Protein AF-A0A957E9P9-F1 (afdb_monomer_lite)
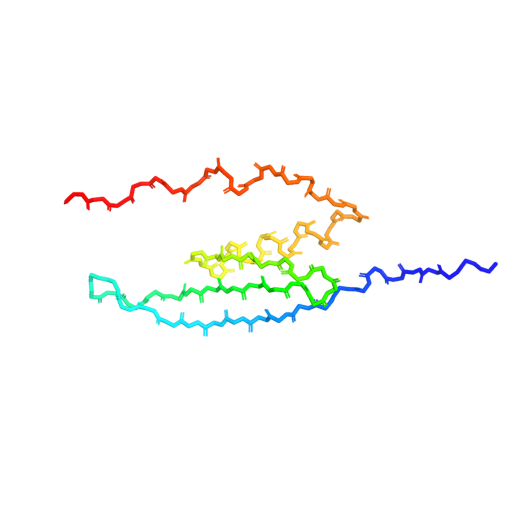
Radius of gyration: 15.57 Å; chains: 1; bounding box: 41×28×45 Å

Structure (mmCIF, N/CA/C/O backbone):
data_AF-A0A957E9P9-F1
#
_entry.id   AF-A0A957E9P9-F1
#
loop_
_atom_site.group_PDB
_atom_site.id
_atom_site.type_symbol
_atom_site.label_atom_id
_atom_site.label_alt_id
_atom_site.label_comp_id
_atom_site.label_asym_id
_atom_site.label_entity_id
_atom_site.label_seq_id
_atom_site.pdbx_PDB_ins_code
_atom_site.Cartn_x
_atom_site.Cartn_y
_atom_site.Cartn_z
_atom_site.occupancy
_atom_site.B_iso_or_equiv
_atom_site.auth_seq_id
_atom_site.auth_comp_id
_atom_site.auth_asym_id
_atom_site.auth_atom_id
_atom_site.pdbx_PDB_model_num
ATOM 1 N N . MET A 1 1 ? 20.939 -9.087 -28.101 1.00 37.12 1 MET A N 1
ATOM 2 C CA . MET A 1 1 ? 20.947 -9.478 -26.679 1.00 37.12 1 MET A CA 1
ATOM 3 C C . MET A 1 1 ? 20.113 -8.430 -25.965 1.00 37.12 1 MET A C 1
ATOM 5 O O . MET A 1 1 ? 20.626 -7.366 -25.652 1.00 37.12 1 MET A O 1
ATOM 9 N N . ALA A 1 2 ? 18.794 -8.632 -25.922 1.00 45.31 2 ALA A N 1
ATOM 10 C CA . ALA A 1 2 ? 17.904 -7.693 -25.254 1.00 45.31 2 ALA A CA 1
ATOM 11 C C . ALA A 1 2 ? 18.122 -7.891 -23.757 1.00 45.31 2 ALA A C 1
ATOM 13 O O . ALA A 1 2 ? 17.893 -8.985 -23.251 1.00 45.31 2 ALA A O 1
ATOM 14 N N . ILE A 1 3 ? 18.645 -6.875 -23.079 1.00 47.84 3 ILE A N 1
ATOM 15 C CA . ILE A 1 3 ? 18.456 -6.795 -21.640 1.00 47.84 3 ILE A CA 1
ATOM 16 C C . ILE A 1 3 ? 16.951 -6.619 -21.461 1.00 47.84 3 ILE A C 1
ATOM 18 O O . ILE A 1 3 ? 16.403 -5.567 -21.784 1.00 47.84 3 ILE A O 1
ATOM 22 N N . GLU A 1 4 ? 16.254 -7.686 -21.082 1.00 51.81 4 GLU A N 1
ATOM 23 C CA . GLU A 1 4 ? 14.934 -7.542 -20.490 1.00 51.81 4 GLU A CA 1
ATOM 24 C C . GLU A 1 4 ? 15.170 -6.670 -19.263 1.00 51.81 4 GLU A C 1
ATOM 26 O O . GLU A 1 4 ? 15.703 -7.124 -18.255 1.00 51.81 4 GLU A O 1
ATOM 31 N N . ALA A 1 5 ? 14.928 -5.367 -19.397 1.00 51.53 5 ALA A N 1
ATOM 32 C CA . ALA A 1 5 ? 14.891 -4.478 -18.259 1.00 51.53 5 ALA A CA 1
ATOM 33 C C . ALA A 1 5 ? 13.630 -4.873 -17.495 1.00 51.53 5 ALA A C 1
ATOM 35 O O . ALA A 1 5 ? 12.565 -4.283 -17.682 1.00 51.53 5 ALA A O 1
ATOM 36 N N . GLU A 1 6 ? 13.740 -5.948 -16.711 1.00 57.22 6 GLU A N 1
ATOM 37 C CA . GLU A 1 6 ? 12.807 -6.293 -15.653 1.00 57.22 6 GLU A CA 1
ATOM 38 C C . GLU A 1 6 ? 12.482 -4.972 -14.966 1.00 57.22 6 GLU A C 1
ATOM 40 O O . GLU A 1 6 ? 13.380 -4.300 -14.454 1.00 57.22 6 GLU A O 1
ATOM 45 N N . THR A 1 7 ? 11.239 -4.508 -15.108 1.00 71.44 7 THR A N 1
ATOM 46 C CA . THR A 1 7 ? 10.838 -3.170 -14.669 1.00 71.44 7 THR A CA 1
ATOM 47 C C . THR A 1 7 ? 10.835 -3.170 -13.146 1.00 71.44 7 THR A C 1
ATOM 49 O O . THR A 1 7 ? 9.824 -3.421 -12.496 1.00 71.44 7 THR A O 1
ATOM 52 N N . TYR A 1 8 ? 12.020 -2.982 -12.578 1.00 75.25 8 TYR A N 1
ATOM 53 C CA . TYR A 1 8 ? 12.282 -3.078 -11.160 1.00 75.25 8 TYR A CA 1
ATOM 54 C C . TYR A 1 8 ? 11.876 -1.764 -10.504 1.00 75.25 8 TYR A C 1
ATOM 56 O O . TYR A 1 8 ? 12.461 -0.711 -10.768 1.00 75.25 8 TYR A O 1
ATOM 64 N N . ARG A 1 9 ? 10.858 -1.830 -9.645 1.00 80.06 9 ARG A N 1
ATOM 65 C CA . ARG A 1 9 ? 10.372 -0.691 -8.867 1.00 80.06 9 ARG A CA 1
ATOM 66 C C . ARG A 1 9 ? 10.593 -0.955 -7.386 1.00 80.06 9 ARG A C 1
ATOM 68 O O . ARG A 1 9 ? 10.124 -1.954 -6.846 1.00 80.06 9 ARG A O 1
ATOM 75 N N . SER A 1 10 ? 11.298 -0.036 -6.737 1.00 85.38 10 SER A N 1
ATOM 76 C CA . SER A 1 10 ? 11.504 -0.034 -5.291 1.00 85.38 10 SER A CA 1
ATOM 77 C C . SER A 1 10 ? 10.564 0.968 -4.638 1.00 85.38 10 SER A C 1
ATOM 79 O O . SER A 1 10 ? 10.461 2.117 -5.077 1.00 85.38 10 SER A O 1
ATOM 81 N N . PHE A 1 11 ? 9.932 0.549 -3.545 1.00 89.00 11 PHE A N 1
ATOM 82 C CA . PHE A 1 11 ? 9.033 1.397 -2.776 1.00 89.00 11 PHE A CA 1
ATOM 83 C C . PHE A 1 11 ? 9.381 1.382 -1.292 1.00 89.00 11 PHE A C 1
ATOM 85 O O . PHE A 1 11 ? 9.761 0.350 -0.737 1.00 89.00 11 PHE A O 1
ATOM 92 N N . LEU A 1 12 ? 9.168 2.516 -0.634 1.00 91.38 12 LEU A N 1
ATOM 93 C CA . LEU A 1 12 ? 9.140 2.626 0.815 1.00 91.38 12 LEU A CA 1
ATOM 94 C C . LEU A 1 12 ? 7.683 2.639 1.290 1.00 91.38 12 LEU A C 1
ATOM 96 O O . LEU A 1 12 ? 6.945 3.599 1.057 1.00 91.38 12 LEU A O 1
ATOM 100 N N . LEU A 1 13 ? 7.277 1.562 1.965 1.00 92.00 13 LEU A N 1
ATOM 101 C CA . LEU A 1 13 ? 5.955 1.423 2.572 1.00 92.00 13 LEU A CA 1
ATOM 102 C C . LEU A 1 13 ? 5.971 1.925 4.018 1.00 92.00 13 LEU A C 1
ATOM 104 O O . LEU A 1 13 ? 6.768 1.478 4.842 1.00 92.00 13 LEU A O 1
ATOM 108 N N . ARG A 1 14 ? 5.040 2.822 4.336 1.00 92.56 14 ARG A N 1
ATOM 109 C CA . ARG A 1 14 ? 4.781 3.328 5.684 1.00 92.56 14 ARG A CA 1
ATOM 110 C C . ARG A 1 14 ? 3.357 2.960 6.083 1.00 92.56 14 ARG A C 1
ATOM 112 O O . ARG A 1 14 ? 2.416 3.240 5.345 1.00 92.56 14 ARG A O 1
ATOM 119 N N . LEU A 1 15 ? 3.208 2.347 7.252 1.00 91.75 15 LEU A N 1
ATOM 120 C CA . LEU A 1 15 ? 1.924 1.970 7.837 1.00 91.75 15 LEU A CA 1
ATOM 121 C C . LEU A 1 15 ? 1.824 2.598 9.220 1.00 91.75 15 LEU A C 1
ATOM 123 O O . LEU A 1 15 ? 2.764 2.509 10.008 1.00 91.75 15 LEU A O 1
ATOM 127 N N . TRP A 1 16 ? 0.694 3.226 9.516 1.00 92.31 16 TRP A N 1
ATOM 128 C CA . TRP A 1 16 ? 0.428 3.767 10.843 1.00 92.31 16 TRP A CA 1
ATOM 129 C C . TRP A 1 16 ? -1.061 3.705 11.149 1.00 92.31 16 TRP A C 1
ATOM 131 O O . TRP A 1 16 ? -1.899 3.735 10.247 1.00 92.31 16 TRP A O 1
ATOM 141 N N . GLN A 1 17 ? -1.392 3.601 12.430 1.00 90.50 17 GLN A N 1
ATOM 142 C CA . GLN A 1 17 ? -2.771 3.676 12.889 1.00 90.50 17 GLN A CA 1
ATOM 143 C C . GLN A 1 17 ? -3.108 5.105 13.284 1.00 90.50 17 GLN A C 1
ATOM 145 O O . GLN A 1 17 ? -2.274 5.832 13.823 1.00 90.50 17 GLN A O 1
ATOM 150 N N . ILE A 1 18 ? -4.348 5.490 13.020 1.00 89.75 18 ILE A N 1
ATOM 151 C CA . ILE A 1 18 ? -4.944 6.704 13.554 1.00 89.75 18 ILE A CA 1
ATOM 152 C C . ILE A 1 18 ? -6.237 6.336 14.271 1.00 89.75 18 ILE A C 1
ATOM 154 O O . ILE A 1 18 ? -7.024 5.535 13.767 1.00 89.75 18 ILE A O 1
ATOM 158 N N . GLU A 1 19 ? -6.463 6.930 15.433 1.00 89.1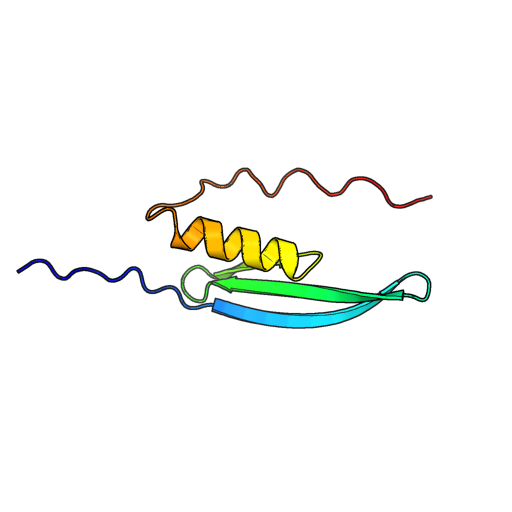2 19 GLU A N 1
ATOM 159 C CA . GLU A 1 19 ? -7.770 6.895 16.077 1.00 89.12 19 GLU A CA 1
ATOM 160 C C . GLU A 1 19 ? -8.629 8.016 15.494 1.00 89.12 19 GLU A C 1
ATOM 162 O O . GLU A 1 19 ? -8.291 9.196 15.588 1.00 89.12 19 GLU A O 1
ATOM 167 N N . GLN A 1 20 ? -9.741 7.646 14.863 1.00 82.88 20 GLN A N 1
ATOM 168 C CA . GLN A 1 20 ? -10.772 8.580 14.429 1.00 82.88 20 GLN A CA 1
ATOM 169 C C . GLN A 1 20 ? -12.119 8.097 14.952 1.00 82.88 20 GLN A C 1
ATOM 171 O O . GLN A 1 20 ? -12.516 6.963 14.706 1.00 82.88 20 GLN A O 1
ATOM 176 N N . ASN A 1 21 ? -12.818 8.963 15.686 1.00 81.88 21 ASN A N 1
ATOM 177 C CA . ASN A 1 21 ? -14.162 8.697 16.204 1.00 81.88 21 ASN A CA 1
ATOM 178 C C . ASN A 1 21 ? -14.288 7.381 17.010 1.00 81.88 21 ASN A C 1
ATOM 180 O O . ASN A 1 21 ? -15.276 6.661 16.894 1.00 81.88 21 ASN A O 1
ATOM 184 N N . GLY A 1 22 ? -13.259 7.041 17.797 1.00 87.31 22 GLY A N 1
ATOM 185 C CA . GLY A 1 22 ? -13.210 5.803 18.588 1.00 87.31 22 GLY A CA 1
ATOM 186 C C . GLY A 1 22 ? -12.862 4.5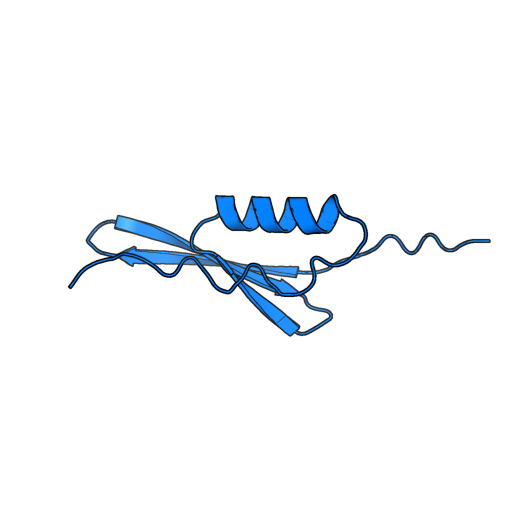38 17.794 1.00 87.31 22 GLY A C 1
ATOM 187 O O . GLY A 1 22 ? -12.882 3.447 18.359 1.00 87.31 22 GLY A O 1
ATOM 188 N N . ALA A 1 23 ? -12.527 4.664 16.507 1.00 84.00 23 ALA A N 1
ATOM 189 C CA . ALA A 1 23 ? -12.080 3.565 15.661 1.00 84.00 23 ALA A CA 1
ATOM 190 C C . ALA A 1 23 ? -10.601 3.723 15.270 1.00 84.00 23 ALA A C 1
ATOM 192 O O . ALA A 1 23 ? -10.182 4.763 14.755 1.00 84.00 23 ALA A O 1
ATOM 193 N N . CYS A 1 24 ? -9.812 2.662 15.461 1.00 85.44 24 CYS A N 1
ATOM 194 C CA . CYS A 1 24 ? -8.441 2.581 14.956 1.00 85.44 24 CYS A CA 1
ATOM 195 C C . CYS A 1 24 ? -8.452 2.224 13.467 1.00 85.44 24 CYS A C 1
ATOM 197 O O . CYS A 1 24 ? -8.760 1.092 13.095 1.00 85.44 24 CYS A O 1
ATOM 199 N N . THR A 1 25 ? -8.073 3.174 12.616 1.00 85.62 25 THR A N 1
ATOM 200 C CA . THR A 1 25 ? -7.964 2.975 11.167 1.00 85.62 25 THR A CA 1
ATOM 201 C C . THR A 1 25 ? -6.503 2.930 10.745 1.00 85.62 25 THR A C 1
ATOM 203 O O . THR A 1 25 ? -5.699 3.767 11.157 1.00 85.62 25 THR A O 1
ATOM 206 N N . TRP A 1 26 ? -6.154 1.970 9.892 1.00 85.75 26 TRP A N 1
ATOM 207 C CA . TRP A 1 26 ? -4.837 1.917 9.268 1.00 85.75 26 TRP A CA 1
ATOM 208 C C . TRP A 1 26 ? -4.755 2.889 8.098 1.00 85.75 26 TRP A C 1
ATOM 210 O O . TRP A 1 26 ? -5.571 2.846 7.182 1.00 85.75 26 TRP A O 1
ATOM 220 N N . ARG A 1 27 ? -3.728 3.731 8.111 1.00 88.44 27 ARG A N 1
ATOM 221 C CA . ARG A 1 27 ? -3.312 4.531 6.965 1.00 88.44 27 ARG A CA 1
ATOM 222 C C . ARG A 1 27 ? -2.041 3.951 6.380 1.00 88.44 27 ARG A C 1
ATOM 224 O O . ARG A 1 27 ? -1.206 3.379 7.090 1.00 88.44 27 ARG A O 1
ATOM 231 N N . CYS A 1 28 ? -1.907 4.112 5.074 1.00 93.06 28 CYS A N 1
ATOM 232 C CA . CYS A 1 28 ? -0.751 3.633 4.344 1.00 93.06 28 CYS A CA 1
ATOM 233 C C . CYS A 1 28 ? -0.176 4.776 3.513 1.00 93.06 28 CYS A C 1
ATOM 235 O O . CYS A 1 28 ? -0.909 5.603 2.978 1.00 93.06 28 CYS A O 1
ATOM 237 N N . SER A 1 29 ? 1.139 4.819 3.367 1.00 90.38 29 SER A N 1
ATOM 238 C CA . SER A 1 29 ? 1.789 5.639 2.353 1.00 90.38 29 SER A CA 1
ATOM 239 C C . SER A 1 29 ? 2.845 4.819 1.654 1.00 90.38 29 SER A C 1
ATOM 241 O O . SER A 1 29 ? 3.592 4.079 2.293 1.00 90.38 29 SER A O 1
ATOM 243 N N . LEU A 1 30 ? 2.883 4.963 0.339 1.00 92.31 30 LEU A N 1
ATOM 244 C CA . LEU A 1 30 ? 3.860 4.337 -0.523 1.00 92.31 30 LEU A CA 1
ATOM 245 C C . LEU A 1 30 ? 4.640 5.439 -1.231 1.00 92.31 30 LEU A C 1
ATOM 247 O O . LEU A 1 30 ? 4.050 6.367 -1.779 1.00 92.31 30 LEU A O 1
ATOM 251 N N . GLU A 1 31 ? 5.958 5.343 -1.197 1.00 90.75 31 GLU A N 1
ATOM 252 C CA . GLU A 1 31 ? 6.861 6.283 -1.856 1.00 90.75 31 GLU A CA 1
ATOM 253 C C . GLU A 1 31 ? 7.759 5.518 -2.823 1.00 90.75 31 GLU A C 1
ATOM 255 O O . GLU A 1 31 ? 8.391 4.541 -2.425 1.00 90.75 31 GLU A O 1
ATOM 260 N N . GLU A 1 32 ? 7.802 5.934 -4.087 1.00 87.19 32 GLU A N 1
ATOM 261 C CA . GLU A 1 32 ? 8.668 5.323 -5.095 1.00 87.19 32 GLU A CA 1
ATOM 262 C C . GLU A 1 32 ? 10.076 5.910 -4.993 1.00 87.19 32 GLU A C 1
ATOM 264 O O . GLU A 1 32 ? 10.294 7.101 -5.227 1.00 87.19 32 GLU A O 1
ATOM 269 N N . THR A 1 33 ? 11.060 5.070 -4.666 1.00 79.50 33 THR A N 1
ATOM 270 C CA . THR A 1 33 ? 12.414 5.537 -4.324 1.00 79.50 33 THR A CA 1
ATOM 271 C C . THR A 1 33 ? 13.197 6.074 -5.528 1.00 79.50 33 THR A C 1
ATOM 273 O O . THR A 1 33 ? 14.273 6.633 -5.345 1.00 79.50 33 THR A O 1
ATOM 276 N N . GLY A 1 34 ? 12.688 5.888 -6.752 1.00 71.12 34 GLY A N 1
ATOM 277 C CA . GLY A 1 34 ? 13.307 6.379 -7.988 1.00 71.12 34 GLY A CA 1
ATOM 278 C C . GLY A 1 34 ? 12.840 7.769 -8.431 1.00 71.12 34 GLY A C 1
ATOM 279 O O . GLY A 1 34 ? 13.605 8.481 -9.075 1.00 71.12 34 GLY A O 1
ATOM 280 N N . VAL A 1 35 ? 11.612 8.165 -8.080 1.00 72.19 35 VAL A N 1
ATOM 281 C CA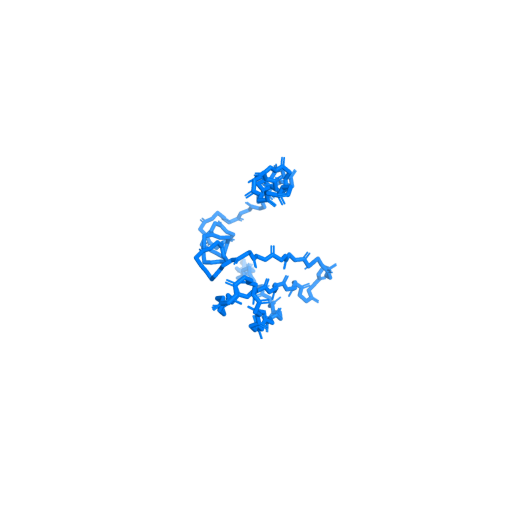 . VAL A 1 35 ? 10.983 9.423 -8.541 1.00 72.19 35 VAL A CA 1
ATOM 282 C C . VAL A 1 35 ? 10.694 10.366 -7.365 1.00 72.19 35 VAL A C 1
ATOM 284 O O . VAL A 1 35 ? 10.550 11.571 -7.547 1.00 72.19 35 VAL A O 1
ATOM 287 N N . GLY A 1 36 ? 10.644 9.835 -6.137 1.00 73.69 36 GLY A N 1
ATOM 288 C CA . GLY A 1 36 ? 10.267 10.595 -4.945 1.00 73.69 36 GLY A CA 1
ATOM 289 C C . GLY A 1 36 ? 8.768 10.897 -4.875 1.00 73.69 36 GLY A C 1
ATOM 290 O O . GLY A 1 36 ? 8.335 11.648 -4.002 1.00 73.69 36 GLY A O 1
ATOM 291 N N . GLU A 1 37 ? 7.965 10.318 -5.772 1.00 81.31 37 GLU A N 1
ATOM 292 C CA . GLU A 1 37 ? 6.514 10.429 -5.713 1.00 81.31 37 GLU A CA 1
ATOM 293 C C . GLU A 1 37 ? 5.969 9.619 -4.543 1.00 81.31 37 GLU A C 1
ATOM 295 O O . GLU A 1 37 ? 6.274 8.436 -4.364 1.00 81.31 37 GLU A O 1
ATOM 300 N N . ARG A 1 38 ? 5.137 10.281 -3.740 1.00 86.62 38 ARG A N 1
ATOM 301 C CA . ARG A 1 38 ? 4.511 9.708 -2.557 1.00 86.62 38 ARG A CA 1
ATOM 302 C C . ARG A 1 38 ? 3.002 9.709 -2.720 1.00 86.62 38 ARG A C 1
ATOM 304 O O . ARG A 1 38 ? 2.383 10.756 -2.886 1.00 86.62 38 ARG A O 1
ATOM 311 N N . GLN A 1 39 ? 2.412 8.536 -2.553 1.00 88.06 39 GLN A N 1
ATOM 312 C CA . GLN A 1 39 ? 0.972 8.339 -2.509 1.00 88.06 39 GLN A CA 1
ATOM 313 C C . GLN A 1 39 ? 0.552 7.943 -1.093 1.00 88.06 39 GLN A C 1
ATOM 315 O O . GLN A 1 39 ? 1.284 7.265 -0.365 1.00 88.06 39 GLN A O 1
ATOM 320 N N . ASN A 1 40 ? -0.616 8.422 -0.672 1.00 89.69 40 ASN A N 1
ATOM 321 C CA . ASN A 1 40 ? -1.224 8.064 0.603 1.00 89.69 40 ASN A CA 1
ATOM 322 C C . ASN A 1 40 ? -2.529 7.327 0.310 1.00 89.69 40 ASN A C 1
ATOM 324 O O . ASN A 1 40 ? -3.276 7.734 -0.574 1.00 89.69 40 ASN A O 1
ATOM 328 N N . PHE A 1 41 ? -2.798 6.275 1.071 1.00 88.81 41 PHE A N 1
ATOM 329 C CA . PHE A 1 41 ? -3.976 5.434 0.939 1.00 88.81 41 PHE A CA 1
ATOM 330 C C . PHE A 1 41 ? -4.741 5.430 2.256 1.00 88.81 41 PHE A C 1
ATOM 332 O O . PHE A 1 41 ? -4.152 5.389 3.348 1.00 88.81 41 PHE A O 1
ATOM 339 N N . ALA A 1 42 ? -6.066 5.477 2.145 1.00 84.81 42 ALA A N 1
ATOM 340 C CA . ALA A 1 42 ? -6.951 5.465 3.290 1.00 84.81 42 ALA A CA 1
ATOM 341 C C . ALA A 1 42 ? -7.107 4.057 3.875 1.00 84.81 42 ALA A C 1
ATOM 343 O O . ALA A 1 42 ? -7.529 3.950 5.028 1.00 84.81 42 ALA A O 1
ATOM 344 N N . SER A 1 43 ? -6.755 3.010 3.121 1.00 84.62 43 SER A N 1
ATOM 345 C CA . SER A 1 43 ? -6.776 1.608 3.548 1.00 84.62 43 SER A CA 1
ATOM 346 C C . SER A 1 43 ? -5.766 0.732 2.795 1.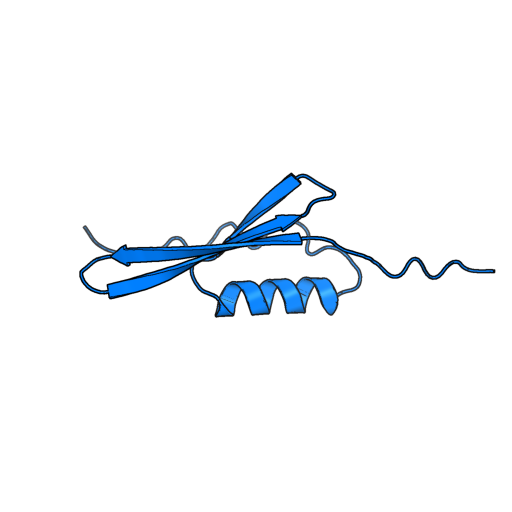00 84.62 43 SER A C 1
ATOM 348 O O . SER A 1 43 ? -5.340 1.044 1.684 1.00 84.62 43 SER A O 1
ATOM 350 N N . LEU A 1 44 ? -5.438 -0.430 3.374 1.00 86.12 44 LEU A N 1
ATOM 351 C CA . LEU A 1 44 ? -4.545 -1.415 2.747 1.00 86.12 44 LEU A CA 1
ATOM 352 C C . LEU A 1 44 ? -5.119 -1.974 1.433 1.00 86.12 44 LEU A C 1
ATOM 354 O O . LEU A 1 44 ? -4.368 -2.263 0.507 1.00 86.12 44 LEU A O 1
ATOM 358 N N . ALA A 1 45 ? -6.446 -2.094 1.332 1.00 88.62 45 ALA A N 1
ATOM 359 C CA . ALA A 1 45 ? -7.113 -2.567 0.121 1.00 88.62 45 ALA A CA 1
ATOM 360 C C . ALA A 1 45 ? -6.827 -1.659 -1.089 1.00 88.62 45 ALA A C 1
ATOM 362 O O . ALA A 1 45 ? -6.490 -2.158 -2.160 1.00 88.62 45 ALA A O 1
ATOM 363 N N . GLU A 1 46 ? -6.885 -0.337 -0.909 1.00 87.44 46 GLU A N 1
ATOM 364 C CA . GLU A 1 46 ? -6.575 0.625 -1.974 1.00 87.44 46 GLU A CA 1
ATOM 365 C C . GLU A 1 46 ? -5.108 0.542 -2.402 1.00 87.44 46 GLU A C 1
ATOM 367 O O . GLU A 1 46 ? -4.808 0.559 -3.595 1.00 87.44 46 GLU A O 1
ATOM 372 N N . LEU A 1 47 ? -4.194 0.370 -1.439 1.00 90.62 47 LEU A N 1
ATOM 373 C CA . LEU A 1 47 ? -2.776 0.159 -1.727 1.00 90.62 47 LEU A CA 1
ATOM 374 C C . LEU A 1 47 ? -2.554 -1.097 -2.584 1.00 90.62 47 LEU A C 1
ATOM 376 O O . LEU A 1 47 ? -1.776 -1.065 -3.537 1.00 90.62 47 LEU A O 1
ATOM 380 N N . MET A 1 48 ? -3.253 -2.194 -2.282 1.00 90.12 48 MET A N 1
ATOM 381 C CA . MET A 1 48 ? -3.144 -3.433 -3.056 1.00 90.12 48 MET A CA 1
ATOM 382 C C . MET A 1 48 ? -3.698 -3.283 -4.477 1.00 90.12 48 MET A C 1
ATOM 384 O O . MET A 1 48 ? -3.087 -3.792 -5.419 1.00 90.12 48 MET A O 1
ATOM 388 N N . VAL A 1 49 ? -4.808 -2.559 -4.657 1.00 90.31 49 VAL A N 1
ATOM 389 C CA . VAL A 1 49 ? -5.354 -2.242 -5.990 1.00 90.31 49 VAL A CA 1
ATOM 390 C C . VAL A 1 49 ? -4.347 -1.429 -6.804 1.00 90.31 49 VAL A C 1
ATOM 392 O O . VAL A 1 49 ? -4.084 -1.763 -7.963 1.00 90.31 49 VAL A O 1
ATOM 395 N N . TYR A 1 50 ? -3.729 -0.417 -6.191 1.00 88.31 50 TYR A N 1
ATOM 396 C CA . TYR A 1 50 ? -2.697 0.388 -6.839 1.00 88.31 50 TYR A CA 1
ATOM 397 C C . TYR A 1 50 ? -1.496 -0.462 -7.277 1.00 88.31 50 TYR A C 1
ATOM 399 O O . TYR A 1 50 ? -1.140 -0.455 -8.456 1.00 88.31 50 TYR A O 1
ATOM 407 N N . LEU A 1 51 ? -0.922 -1.252 -6.360 1.00 88.75 51 LEU A N 1
ATOM 408 C CA . LEU A 1 51 ? 0.218 -2.129 -6.653 1.00 88.75 51 LEU A CA 1
ATOM 409 C C . LEU A 1 51 ? -0.102 -3.146 -7.754 1.00 88.75 51 LEU A C 1
ATOM 411 O O . LEU A 1 51 ? 0.721 -3.381 -8.636 1.00 88.75 51 LEU A O 1
ATOM 415 N N . THR A 1 52 ? -1.307 -3.718 -7.740 1.00 89.31 52 THR A N 1
ATOM 416 C CA . THR A 1 52 ? -1.755 -4.665 -8.773 1.00 89.31 52 THR A CA 1
ATOM 417 C C . THR A 1 52 ? -1.859 -3.982 -10.135 1.00 89.31 52 THR A C 1
ATOM 419 O O . THR A 1 52 ? -1.421 -4.538 -11.139 1.00 89.31 52 THR A O 1
ATOM 422 N N . THR A 1 53 ? -2.378 -2.753 -10.178 1.00 87.50 53 THR A N 1
ATOM 423 C CA . THR A 1 53 ? -2.527 -1.982 -11.421 1.00 87.50 53 THR A CA 1
ATOM 424 C C . THR A 1 53 ? -1.170 -1.706 -12.070 1.00 87.50 53 THR A C 1
ATOM 426 O O . THR A 1 53 ? -0.984 -2.015 -13.245 1.00 87.50 53 THR A O 1
ATOM 429 N N . ILE A 1 54 ? -0.195 -1.207 -11.300 1.00 83.25 54 ILE A N 1
ATOM 430 C CA . ILE A 1 54 ? 1.133 -0.844 -11.832 1.00 83.25 54 ILE A CA 1
ATOM 431 C C . ILE A 1 54 ? 2.025 -2.047 -12.167 1.00 83.25 54 ILE A C 1
ATOM 433 O O . ILE A 1 54 ? 3.024 -1.885 -12.861 1.00 83.25 54 ILE A O 1
ATOM 437 N N . THR A 1 55 ? 1.711 -3.235 -11.643 1.00 83.56 55 THR A N 1
ATOM 438 C CA . THR A 1 55 ? 2.455 -4.475 -11.932 1.00 83.56 55 THR A CA 1
ATOM 439 C C . THR A 1 55 ? 1.802 -5.307 -13.034 1.00 83.56 55 THR A C 1
ATOM 441 O O . THR A 1 55 ? 2.492 -6.073 -13.698 1.00 83.56 55 THR A O 1
ATOM 444 N N . THR A 1 56 ? 0.492 -5.147 -13.263 1.00 80.19 56 THR A N 1
ATOM 445 C CA . THR A 1 56 ? -0.245 -5.843 -14.334 1.00 80.19 56 THR A CA 1
ATOM 446 C C . THR A 1 56 ? -0.195 -5.074 -15.654 1.00 80.19 56 THR A C 1
ATOM 448 O O . THR A 1 56 ? -0.094 -5.683 -16.718 1.00 80.19 56 THR A O 1
ATOM 451 N N . GLN A 1 57 ? -0.245 -3.738 -15.615 1.00 62.72 57 GLN A N 1
ATOM 452 C CA . GLN A 1 57 ? -0.003 -2.911 -16.794 1.00 62.72 57 GLN A CA 1
ATOM 453 C C . GLN A 1 57 ? 1.481 -2.552 -16.858 1.00 62.72 57 GLN A C 1
ATOM 455 O O . GLN A 1 57 ? 1.967 -1.752 -16.067 1.00 62.72 57 GLN A O 1
ATOM 460 N N . GLY A 1 58 ? 2.198 -3.126 -17.826 1.00 55.84 58 GLY A N 1
ATOM 461 C CA . GLY A 1 58 ? 3.619 -2.857 -18.079 1.00 55.84 58 GLY A CA 1
ATOM 462 C C . GLY A 1 58 ? 3.951 -1.441 -18.571 1.00 55.84 58 GLY A C 1
ATOM 463 O O . GLY A 1 58 ? 5.017 -1.257 -19.143 1.00 55.84 58 GLY A O 1
ATOM 464 N N . ASP A 1 59 ? 3.065 -0.460 -18.390 1.00 54.00 59 ASP A N 1
ATOM 465 C CA . ASP A 1 59 ? 3.321 0.948 -18.681 1.00 54.00 59 ASP A CA 1
ATOM 466 C C . ASP A 1 59 ? 2.307 1.852 -17.947 1.00 54.00 59 ASP A C 1
ATOM 468 O O . ASP A 1 59 ? 1.119 1.548 -17.841 1.00 54.00 59 ASP A O 1
ATOM 472 N N . HIS A 1 60 ? 2.847 2.936 -17.398 1.00 47.56 60 HIS A N 1
ATOM 473 C CA . HIS A 1 60 ? 2.293 4.020 -16.577 1.00 47.56 60 HIS A CA 1
ATOM 474 C C . HIS A 1 60 ? 0.753 4.246 -16.590 1.00 47.56 60 HIS A C 1
ATOM 476 O O . HIS A 1 60 ? 0.211 4.699 -17.601 1.00 47.56 60 HIS A O 1
ATOM 482 N N . PRO A 1 61 ? 0.027 4.134 -15.450 1.00 47.38 61 PRO A N 1
ATOM 483 C CA . PRO A 1 61 ? -1.253 4.825 -15.312 1.00 47.38 61 PRO A CA 1
ATOM 484 C C . PRO A 1 61 ? -0.964 6.329 -15.245 1.00 47.38 61 PRO A C 1
ATOM 486 O O . PRO A 1 61 ? -0.474 6.852 -14.246 1.00 47.38 61 PRO A O 1
ATOM 489 N N . SER A 1 62 ? -1.160 7.023 -16.365 1.00 46.53 62 SER A N 1
ATOM 490 C CA . SER A 1 62 ? -1.036 8.477 -16.473 1.00 46.53 62 SER A CA 1
ATOM 491 C C . SER A 1 62 ? -1.895 9.125 -15.388 1.00 46.53 62 SER A C 1
ATOM 493 O O . SER A 1 62 ? -3.067 8.788 -15.223 1.00 46.53 62 SER A O 1
ATOM 495 N N . ALA A 1 63 ? -1.262 10.003 -14.612 1.00 47.62 63 ALA A N 1
ATOM 496 C CA . ALA A 1 63 ? -1.832 10.715 -13.481 1.00 47.62 63 ALA A CA 1
ATOM 497 C C . ALA A 1 63 ? -3.260 11.206 -13.773 1.00 47.62 63 ALA A C 1
ATOM 499 O O . ALA A 1 63 ? -3.474 12.095 -14.593 1.00 47.62 63 ALA A O 1
ATOM 500 N N . GLY A 1 64 ? -4.240 10.605 -13.100 1.00 47.03 64 GLY A N 1
ATOM 501 C CA . GLY A 1 64 ? -5.651 10.950 -13.283 1.00 47.03 64 GLY A CA 1
ATOM 502 C C . GLY A 1 64 ? -6.597 10.364 -12.239 1.00 47.03 64 GLY A C 1
ATOM 503 O O . GLY A 1 64 ? -7.702 10.868 -12.080 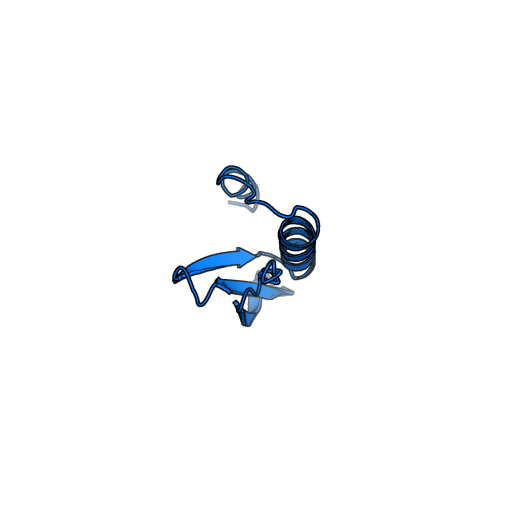1.00 47.03 64 GLY A O 1
ATOM 504 N N . TRP A 1 65 ? -6.177 9.350 -11.478 1.00 49.59 65 TRP A N 1
ATOM 505 C CA . TRP A 1 65 ? -7.069 8.688 -10.520 1.00 49.59 65 TRP A CA 1
ATOM 506 C C . TRP A 1 65 ? -7.046 9.297 -9.104 1.00 49.59 65 TRP A C 1
ATOM 508 O O . TRP A 1 65 ? -7.948 9.037 -8.318 1.00 49.59 65 TRP A O 1
ATOM 518 N N . ALA A 1 66 ? -6.075 10.162 -8.780 1.00 47.75 66 ALA A N 1
ATOM 519 C CA . ALA A 1 66 ? -5.941 10.752 -7.440 1.00 47.75 66 ALA A CA 1
ATOM 520 C C . ALA A 1 66 ? -6.865 11.961 -7.165 1.00 47.75 66 ALA A C 1
ATOM 522 O O . ALA A 1 66 ? -6.813 12.525 -6.074 1.00 47.75 66 ALA A O 1
ATOM 523 N N . ILE A 1 67 ? -7.712 12.374 -8.118 1.00 45.22 67 ILE A N 1
ATOM 524 C CA . ILE A 1 67 ? -8.642 13.503 -7.935 1.00 45.22 67 ILE A CA 1
ATOM 525 C C . ILE A 1 67 ? -10.112 13.079 -7.963 1.00 45.22 67 ILE A C 1
ATOM 527 O O . ILE A 1 67 ? -10.909 13.635 -8.708 1.00 45.22 67 ILE A O 1
ATOM 531 N N . SER A 1 68 ? -10.486 12.093 -7.153 1.00 50.41 68 SER A N 1
ATOM 532 C CA . SER A 1 68 ? -11.818 12.004 -6.532 1.00 50.41 68 SER A CA 1
ATOM 533 C C . SER A 1 68 ? -11.869 10.755 -5.675 1.00 50.41 68 SER A C 1
ATOM 535 O O . SER A 1 68 ? -11.991 9.662 -6.208 1.00 50.41 68 SER A O 1
ATOM 537 N N . LEU A 1 69 ? -11.731 10.935 -4.364 1.00 46.72 69 LEU A N 1
ATOM 538 C CA . LEU A 1 69 ? -12.489 10.252 -3.305 1.00 46.72 69 LEU A CA 1
ATOM 539 C C . LEU A 1 69 ? -12.061 10.876 -1.969 1.00 46.72 69 LEU A C 1
ATOM 541 O O . LEU A 1 69 ? -11.577 10.238 -1.041 1.00 46.72 69 LEU A O 1
ATOM 545 N N . GLY A 1 70 ? -12.196 12.198 -1.928 1.00 47.34 70 GLY A N 1
ATOM 546 C CA . GLY A 1 70 ? -12.342 12.951 -0.699 1.00 47.34 70 GLY A CA 1
ATOM 547 C C . GLY A 1 70 ? -13.761 13.481 -0.684 1.00 47.34 70 GLY A C 1
ATOM 548 O O . GLY A 1 70 ? -13.938 14.688 -0.759 1.00 47.34 70 GLY A O 1
ATOM 549 N N . ASP A 1 71 ? -14.749 12.589 -0.673 1.00 52.62 71 ASP A N 1
ATOM 550 C CA . ASP A 1 71 ? -16.098 12.996 -0.314 1.00 52.62 71 ASP A CA 1
ATOM 551 C C . ASP A 1 71 ? -16.618 12.140 0.833 1.00 52.62 71 ASP A C 1
ATOM 553 O O . ASP A 1 71 ? -16.503 10.915 0.839 1.00 52.62 71 ASP A O 1
ATOM 557 N N . GLU A 1 72 ? -17.181 12.881 1.780 1.00 56.06 72 GLU A N 1
ATOM 558 C CA . GLU A 1 72 ? -17.985 12.459 2.914 1.00 56.06 72 GLU A CA 1
ATOM 559 C C . GLU A 1 72 ? -17.267 11.938 4.175 1.00 56.06 72 GLU A C 1
ATOM 561 O O . GLU A 1 72 ? -17.152 10.742 4.419 1.00 56.06 72 GLU A O 1
ATOM 566 N N . GLN A 1 73 ? -16.919 12.868 5.080 1.00 44.91 73 GLN A N 1
ATOM 567 C CA . GLN A 1 73 ? -17.296 12.700 6.491 1.00 44.91 73 GLN A CA 1
ATOM 568 C C . GLN A 1 73 ? -17.440 14.055 7.222 1.00 44.91 73 GLN A C 1
ATOM 570 O O . GLN A 1 73 ? -16.476 14.627 7.716 1.00 44.91 73 GLN A O 1
ATOM 575 N N . THR A 1 74 ? -18.698 14.507 7.291 1.00 49.88 74 THR A N 1
ATOM 576 C CA . THR A 1 74 ? -19.379 15.070 8.475 1.00 49.88 74 THR A CA 1
ATOM 577 C C . THR A 1 74 ? -18.876 16.380 9.106 1.00 49.88 74 THR A C 1
ATOM 579 O O . THR A 1 74 ? -17.846 16.459 9.767 1.00 49.88 74 THR A O 1
ATOM 582 N N . ARG A 1 75 ? -19.744 17.384 8.946 1.00 45.75 75 ARG A N 1
ATOM 583 C CA . ARG A 1 75 ? -19.959 18.559 9.799 1.00 45.75 75 ARG A CA 1
ATOM 584 C C . ARG A 1 75 ? -20.145 18.214 11.278 1.00 45.75 75 ARG A C 1
ATOM 586 O O . ARG A 1 75 ? -20.798 17.183 11.542 1.00 45.75 75 ARG A O 1
#

Foldseek 3Di:
DDPPPPVDWDKDKDWDWDDDPNDTFIKIKIATPVPRDIDIDRHPVVVVVVVCVCVVPVDDPPPDPPPDDPDDDDD

Secondary structure (DSSP, 8-state):
----------EEEEEEEEEETTEEEEEEEEEETTT--EEEESSHHHHHHHHHHHHHSSS---S-TTSS-------

pLDDT: mean 73.81, std 18.07, range [37.12, 93.06]

Sequence (75 aa):
MAIEAETYRSFLLRLWQIEQNGACTWRCSLEETGVGERQNFASLAELMVYLTTITTQGDHPSAGWAISLGDEQTR